Protein AF-A0A5M4FJC3-F1 (afdb_monomer)

Radius of gyration: 16.72 Å; Cα contacts (8 Å, |Δi|>4): 147; chains: 1; bounding box: 54×46×36 Å

Secondary structure (DSSP, 8-state):
--------SEEEEEE-S-HHHHHHHHHHHHHHT-TTEEEEEE--SSS-EEEEEESSHHHHHHHHHHHHHH-TT-EEEEEEE-TTPPP-----------S-S-SSS--

Organism: NCBI:txid363867

Foldseek 3Di:
DDPPDPQAQKKWKKFAPDPVLVVVLQVVQVVVVDPFKDWPDWDPDPTTMIMIGGNALVRVVVSVVSSCVSGVPIDTDDMHGDPPHDHPPPPPDDPPPDPDPPPDDDD

pLDDT: mean 76.06, std 20.19, ra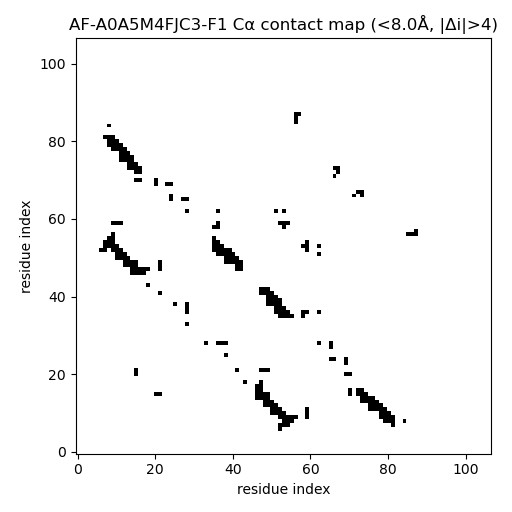nge [35.41, 95.69]

Mean predicted aligned error: 12.37 Å

Nearest PDB structures (foldseek):
  2n2t-assembly1_A  TM=7.299E-01  e=1.214E-02  synthetic construct
  6lxg-assembly1_B  TM=5.105E-01  e=1.577E-01  Mycobacterium tuberculosis
  2dbb-assembly1_B  TM=4.657E-01  e=1.792E-01  Pyrococcus horikoshii OT3
  2gqq-assembly1_A-2  TM=4.262E-01  e=7.829E-01  Escherichia coli
  2e5i-assembly1_A  TM=3.272E-01  e=8.347E-01  Mus musculus

Structure (mmCIF, N/CA/C/O backbone):
data_AF-A0A5M4FJC3-F1
#
_entry.id   AF-A0A5M4FJC3-F1
#
loop_
_atom_site.group_PDB
_atom_site.id
_atom_site.type_symbol
_atom_site.label_atom_id
_atom_site.label_alt_id
_atom_site.label_comp_id
_atom_site.label_asym_id
_atom_site.label_entity_id
_atom_site.label_seq_id
_atom_site.pdbx_PDB_ins_code
_atom_site.Cartn_x
_atom_site.Cartn_y
_atom_site.Cartn_z
_atom_site.occupancy
_atom_site.B_iso_or_equiv
_atom_site.auth_seq_id
_atom_site.auth_comp_id
_atom_site.auth_asym_id
_atom_site.auth_atom_id
_atom_site.pdbx_PDB_model_num
ATOM 1 N N . MET A 1 1 ? 30.129 14.840 -2.990 1.00 35.41 1 MET A N 1
ATOM 2 C CA . MET A 1 1 ? 29.197 14.234 -3.963 1.00 35.41 1 MET A CA 1
ATOM 3 C C . MET A 1 1 ? 28.366 13.202 -3.226 1.00 35.41 1 MET A C 1
ATOM 5 O O . MET A 1 1 ? 28.867 12.130 -2.924 1.00 35.41 1 MET A O 1
ATOM 9 N N . THR A 1 2 ? 27.149 13.556 -2.832 1.00 40.22 2 THR A N 1
ATOM 10 C CA . THR A 1 2 ? 26.222 12.653 -2.142 1.00 40.22 2 THR A CA 1
ATOM 11 C C . THR A 1 2 ? 25.467 11.878 -3.216 1.00 40.22 2 THR A C 1
ATOM 13 O O . THR A 1 2 ? 24.608 12.438 -3.890 1.00 40.22 2 THR A O 1
ATOM 16 N N . SER A 1 3 ? 25.837 10.617 -3.448 1.00 41.31 3 SER A N 1
ATOM 17 C CA . SER A 1 3 ? 25.052 9.723 -4.297 1.00 41.31 3 SER A CA 1
ATOM 18 C C . SER A 1 3 ? 23.763 9.401 -3.549 1.00 41.31 3 SER A C 1
ATOM 20 O O . SER A 1 3 ? 23.760 8.554 -2.653 1.00 41.31 3 SER A O 1
ATOM 22 N N . THR A 1 4 ? 22.679 10.108 -3.857 1.00 50.88 4 THR A N 1
ATOM 23 C CA . THR A 1 4 ? 21.349 9.689 -3.416 1.00 50.88 4 THR A CA 1
ATOM 24 C C . THR A 1 4 ? 21.155 8.268 -3.945 1.00 50.88 4 THR A C 1
ATOM 26 O O . THR A 1 4 ? 21.291 8.073 -5.158 1.00 50.88 4 THR A O 1
ATOM 29 N N . PRO A 1 5 ? 20.946 7.258 -3.082 1.00 52.50 5 PRO A N 1
ATOM 30 C CA . PRO A 1 5 ? 20.720 5.903 -3.558 1.00 52.50 5 PRO A CA 1
ATOM 31 C C . PRO A 1 5 ? 19.554 5.935 -4.552 1.00 52.50 5 PRO A C 1
ATOM 33 O O . PRO A 1 5 ? 18.645 6.751 -4.377 1.00 52.50 5 PRO A O 1
ATOM 36 N N . PRO A 1 6 ? 19.579 5.112 -5.613 1.00 56.59 6 PRO A N 1
ATOM 37 C CA . PRO A 1 6 ? 18.490 5.078 -6.571 1.00 56.59 6 PRO A CA 1
ATOM 38 C C . PRO A 1 6 ? 17.238 4.597 -5.833 1.00 56.59 6 PRO A C 1
ATOM 40 O O . PRO A 1 6 ? 17.042 3.399 -5.648 1.00 56.59 6 PRO A O 1
ATOM 43 N N . HIS A 1 7 ? 16.424 5.533 -5.346 1.00 54.84 7 HIS A N 1
ATOM 44 C CA . HIS A 1 7 ? 15.087 5.240 -4.851 1.00 54.84 7 HIS A CA 1
ATOM 45 C C . HIS A 1 7 ? 14.359 4.501 -5.969 1.00 54.84 7 HIS A C 1
ATOM 47 O O . HIS A 1 7 ? 14.470 4.922 -7.130 1.00 54.84 7 HIS A O 1
ATOM 53 N N . ALA A 1 8 ? 13.650 3.403 -5.669 1.00 61.53 8 ALA A N 1
ATOM 54 C CA . ALA A 1 8 ? 12.885 2.773 -6.731 1.00 61.53 8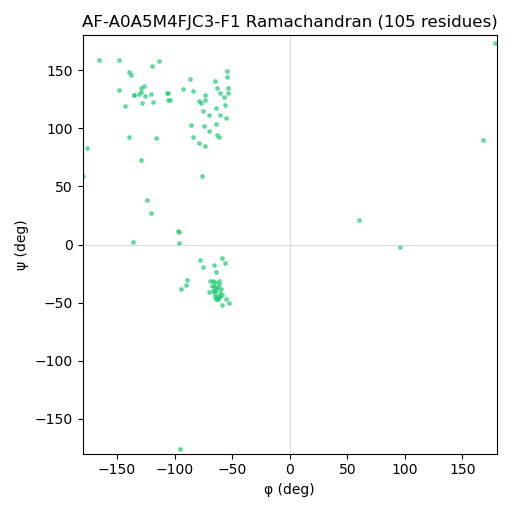 ALA A CA 1
ATOM 55 C C . ALA A 1 8 ? 11.947 3.802 -7.377 1.00 61.53 8 ALA A C 1
ATOM 57 O O . ALA A 1 8 ? 11.474 4.738 -6.726 1.00 61.53 8 ALA A O 1
ATOM 58 N N . PRO A 1 9 ? 11.662 3.625 -8.671 1.00 71.25 9 PRO A N 1
ATOM 59 C CA . PRO A 1 9 ? 10.913 4.597 -9.452 1.00 71.25 9 PRO A CA 1
ATOM 60 C C . PRO A 1 9 ? 9.499 4.915 -8.936 1.00 71.25 9 PRO A C 1
ATOM 62 O O . PRO A 1 9 ? 8.923 5.901 -9.400 1.00 71.25 9 PRO A O 1
ATOM 65 N N . TRP A 1 10 ? 8.952 4.144 -7.986 1.00 78.69 10 TRP A N 1
ATOM 66 C CA . TRP A 1 10 ? 7.671 4.415 -7.334 1.00 78.69 10 TRP A CA 1
ATOM 67 C C . TRP A 1 10 ? 7.739 4.223 -5.815 1.00 78.69 10 TRP A C 1
ATOM 69 O O . TRP A 1 10 ? 8.073 3.141 -5.339 1.00 78.69 10 TRP A O 1
ATOM 79 N N . THR A 1 11 ? 7.297 5.224 -5.058 1.00 86.88 11 THR A N 1
ATOM 80 C CA . THR A 1 11 ? 7.074 5.121 -3.607 1.00 86.88 11 THR A CA 1
ATOM 81 C C . THR A 1 11 ? 5.655 5.562 -3.286 1.00 86.88 11 THR A C 1
ATOM 83 O O . THR A 1 11 ? 5.182 6.556 -3.831 1.00 86.88 11 THR A O 1
ATOM 86 N N . SER A 1 12 ? 4.956 4.829 -2.422 1.00 89.94 12 SER A N 1
ATOM 87 C CA . SER A 1 12 ? 3.607 5.168 -1.957 1.00 89.94 12 SER A CA 1
ATOM 88 C C . SER A 1 12 ? 3.516 5.096 -0.441 1.00 89.94 12 SER A C 1
ATOM 90 O O . SER A 1 12 ? 3.880 4.080 0.155 1.00 89.94 12 SER A O 1
ATOM 92 N N . THR A 1 13 ? 2.985 6.155 0.162 1.00 91.75 13 THR A N 1
ATOM 93 C CA . THR A 1 13 ? 2.739 6.239 1.603 1.00 91.75 13 THR A CA 1
ATOM 94 C C . THR A 1 13 ? 1.246 6.117 1.868 1.00 91.75 13 THR A C 1
ATOM 96 O O . THR A 1 13 ? 0.432 6.798 1.239 1.00 91.75 13 THR A O 1
ATOM 99 N N . TYR A 1 14 ? 0.884 5.240 2.800 1.00 93.12 14 TYR A N 1
ATOM 100 C CA . TYR A 1 14 ? -0.497 5.013 3.209 1.00 93.12 14 TYR A CA 1
ATOM 101 C C . TYR A 1 14 ? -0.650 5.292 4.695 1.00 93.12 14 TYR A C 1
ATOM 103 O O . TYR A 1 14 ? 0.089 4.724 5.497 1.00 93.12 14 TYR A O 1
ATOM 111 N N . ARG A 1 15 ? -1.640 6.108 5.058 1.00 93.12 15 ARG A N 1
ATOM 112 C CA . ARG A 1 15 ? -2.166 6.189 6.423 1.00 93.12 15 ARG A CA 1
ATOM 113 C C . ARG A 1 15 ? -3.197 5.085 6.609 1.00 93.12 15 ARG A C 1
ATOM 115 O O . ARG A 1 15 ? -4.067 4.899 5.759 1.00 93.12 15 ARG A O 1
ATOM 122 N N . LEU A 1 16 ? -3.072 4.354 7.705 1.00 93.88 16 LEU A N 1
ATOM 123 C CA . LEU A 1 16 ? -3.829 3.146 8.001 1.00 93.88 16 LEU A CA 1
ATOM 124 C C . LEU A 1 16 ? -4.748 3.375 9.197 1.00 93.88 16 LEU A C 1
ATOM 126 O O . LEU A 1 16 ? -4.508 4.240 10.036 1.00 93.88 16 LEU A O 1
ATOM 130 N N . SER A 1 17 ? -5.793 2.560 9.296 1.00 92.62 17 SER A N 1
ATOM 131 C CA . SER A 1 17 ? -6.803 2.691 10.343 1.00 92.62 17 SER A CA 1
ATOM 132 C C . SER A 1 17 ? -6.328 2.186 11.711 1.00 92.62 17 SER A C 1
ATOM 134 O O . SER A 1 17 ? -6.985 2.461 12.711 1.00 92.62 17 SER A O 1
ATOM 136 N N . SER A 1 18 ? -5.283 1.348 11.763 1.00 91.94 18 SER A N 1
ATOM 137 C CA . SER A 1 18 ? -4.703 0.838 13.011 1.00 91.94 18 SER A CA 1
ATOM 138 C C . SER A 1 18 ? -3.331 0.186 12.813 1.00 91.94 18 SER A C 1
ATOM 140 O O . SER A 1 18 ? -2.994 -0.307 11.732 1.00 91.94 18 SER A O 1
ATOM 142 N N . GLU A 1 19 ? -2.563 0.093 13.900 1.00 91.19 19 GLU A N 1
ATOM 143 C CA . GLU A 1 19 ? -1.272 -0.603 13.938 1.00 91.19 19 GLU A CA 1
ATOM 144 C C . GLU A 1 19 ? -1.416 -2.105 13.632 1.00 91.19 19 GLU A C 1
ATOM 146 O O . GLU A 1 19 ? -0.615 -2.698 12.909 1.00 91.19 19 GLU A O 1
ATOM 151 N N . THR A 1 20 ? -2.502 -2.744 14.082 1.00 92.88 20 THR A N 1
ATOM 152 C CA . THR A 1 20 ? -2.770 -4.150 13.741 1.00 92.88 20 THR A CA 1
ATOM 153 C C . THR A 1 20 ? -2.886 -4.351 12.229 1.00 92.88 20 THR A C 1
ATOM 155 O O . THR A 1 20 ? -2.407 -5.358 11.700 1.00 92.88 20 THR A O 1
ATOM 158 N N . ARG A 1 21 ? -3.497 -3.404 11.502 1.00 93.62 21 ARG A N 1
ATOM 159 C CA . ARG A 1 21 ? -3.575 -3.470 10.036 1.00 93.62 21 ARG A CA 1
ATOM 160 C C . ARG A 1 21 ? -2.215 -3.240 9.392 1.00 93.62 21 ARG A C 1
ATOM 162 O O . ARG A 1 21 ? -1.864 -4.003 8.497 1.00 93.62 21 ARG A O 1
ATOM 169 N N . GLN A 1 22 ? -1.427 -2.293 9.896 1.00 92.88 22 GLN A N 1
ATOM 170 C CA . GLN A 1 22 ? -0.039 -2.076 9.473 1.00 92.88 22 GLN A CA 1
ATOM 171 C C . GLN A 1 22 ? 0.779 -3.372 9.553 1.00 92.88 22 GLN A C 1
ATOM 173 O O . GLN A 1 22 ? 1.348 -3.810 8.553 1.00 92.88 22 GLN A O 1
ATOM 178 N N . GLN A 1 23 ? 0.739 -4.065 10.693 1.00 92.12 23 GLN A N 1
ATOM 179 C CA . GLN A 1 23 ? 1.438 -5.340 10.877 1.00 92.12 23 GLN A CA 1
ATOM 180 C C . GLN A 1 23 ? 0.916 -6.447 9.951 1.00 92.12 23 GLN A C 1
ATOM 182 O O . GLN A 1 23 ? 1.689 -7.262 9.441 1.00 92.12 23 GLN A O 1
ATOM 187 N N . ARG A 1 24 ? -0.397 -6.493 9.691 1.00 95.06 24 ARG A N 1
ATOM 188 C CA . ARG A 1 24 ? -0.980 -7.448 8.734 1.00 95.06 24 ARG A CA 1
ATOM 189 C C . ARG A 1 24 ? -0.540 -7.161 7.300 1.00 95.06 24 ARG A C 1
ATOM 191 O O . ARG A 1 24 ? -0.234 -8.110 6.583 1.00 95.06 24 ARG A O 1
ATOM 198 N N . ILE A 1 25 ? -0.465 -5.892 6.901 1.00 94.31 25 ILE A N 1
ATOM 199 C CA . ILE A 1 25 ? 0.030 -5.468 5.585 1.00 94.31 25 ILE A CA 1
ATOM 200 C C . ILE A 1 25 ? 1.506 -5.838 5.433 1.00 94.31 25 ILE A C 1
ATOM 202 O O . ILE A 1 25 ? 1.864 -6.462 4.438 1.00 94.31 25 ILE A O 1
ATOM 206 N N . LEU A 1 26 ? 2.349 -5.547 6.430 1.00 93.62 26 LEU A N 1
ATOM 207 C CA . LEU A 1 26 ? 3.765 -5.930 6.415 1.00 93.62 26 LEU A CA 1
ATOM 208 C C . LEU A 1 26 ? 3.941 -7.438 6.213 1.00 93.62 26 LEU A C 1
ATOM 210 O O . LEU A 1 26 ? 4.698 -7.871 5.343 1.00 93.62 26 LEU A O 1
ATOM 214 N N . ARG A 1 27 ? 3.188 -8.252 6.962 1.00 94.88 27 ARG A N 1
ATOM 215 C CA . ARG A 1 27 ? 3.207 -9.714 6.801 1.00 94.88 27 ARG A CA 1
ATOM 216 C C . ARG A 1 27 ? 2.701 -10.145 5.427 1.00 94.88 27 ARG A C 1
ATOM 218 O O . ARG A 1 27 ? 3.258 -11.079 4.862 1.00 94.88 27 ARG A O 1
ATOM 225 N N . ALA A 1 28 ? 1.664 -9.502 4.891 1.00 94.56 28 ALA A N 1
ATOM 226 C CA . ALA A 1 28 ? 1.126 -9.820 3.571 1.00 94.56 28 ALA A CA 1
ATOM 227 C C . ALA A 1 28 ? 2.135 -9.512 2.456 1.00 94.56 28 ALA A C 1
ATOM 229 O O . ALA A 1 28 ? 2.360 -10.359 1.599 1.00 94.56 28 ALA A O 1
ATOM 230 N N . ILE A 1 29 ? 2.795 -8.352 2.506 1.00 92.75 29 ILE A N 1
ATOM 231 C CA . ILE A 1 29 ? 3.857 -7.972 1.564 1.00 92.75 29 ILE A CA 1
ATOM 232 C C . ILE A 1 29 ? 5.036 -8.942 1.669 1.00 92.75 29 ILE A C 1
ATOM 234 O O . ILE A 1 29 ? 5.524 -9.426 0.651 1.00 92.75 29 ILE A O 1
ATOM 238 N N . HIS A 1 30 ? 5.456 -9.283 2.889 1.00 92.00 30 HIS A N 1
ATOM 239 C CA . HIS A 1 30 ? 6.534 -10.246 3.093 1.00 92.00 30 HIS A CA 1
ATOM 240 C C . HIS A 1 30 ? 6.188 -11.631 2.521 1.00 92.00 30 HIS A C 1
ATOM 242 O O . HIS A 1 30 ? 6.988 -12.210 1.793 1.00 92.00 30 HIS A O 1
ATOM 248 N N . ARG A 1 31 ? 4.971 -12.136 2.776 1.00 93.56 31 ARG A N 1
ATOM 249 C CA . ARG A 1 31 ? 4.486 -13.418 2.228 1.00 93.56 31 ARG A CA 1
ATOM 250 C C . ARG A 1 31 ? 4.304 -13.400 0.716 1.00 93.56 31 ARG A C 1
ATOM 252 O O . ARG A 1 31 ? 4.459 -14.438 0.087 1.00 93.56 31 ARG A O 1
ATOM 259 N N . LEU A 1 32 ? 3.950 -12.250 0.142 1.00 91.62 32 LEU A N 1
ATOM 260 C CA . LEU A 1 32 ? 3.826 -12.091 -1.303 1.00 91.62 32 LEU A CA 1
ATOM 261 C C . LEU A 1 32 ? 5.171 -12.346 -2.003 1.00 91.62 32 LEU A C 1
ATOM 263 O O . LEU A 1 32 ? 5.169 -12.807 -3.140 1.00 91.62 32 LEU A O 1
ATOM 267 N N . GLY A 1 33 ? 6.299 -12.040 -1.345 1.00 88.75 33 GLY A N 1
ATOM 268 C CA . GLY A 1 33 ? 7.643 -12.344 -1.851 1.00 88.75 33 GLY A CA 1
ATOM 269 C C . GLY A 1 33 ? 7.963 -11.689 -3.198 1.00 88.75 33 GLY A C 1
ATOM 270 O O . GLY A 1 33 ? 8.822 -12.169 -3.933 1.00 88.75 33 GLY A O 1
ATOM 271 N N . HIS A 1 34 ? 7.244 -10.623 -3.563 1.00 90.69 34 HIS A N 1
ATOM 272 C CA . HIS A 1 34 ? 7.369 -10.015 -4.880 1.00 90.69 34 HIS A CA 1
ATOM 273 C C . HIS A 1 34 ? 8.650 -9.169 -4.951 1.00 90.69 34 HIS A C 1
ATOM 275 O O . HIS A 1 34 ? 8.764 -8.197 -4.204 1.00 90.69 34 HIS A O 1
ATOM 281 N N . PRO A 1 35 ? 9.583 -9.449 -5.881 1.00 88.69 35 PRO A N 1
ATOM 282 C CA . PRO A 1 35 ? 10.910 -8.823 -5.893 1.00 88.69 35 PRO A CA 1
ATOM 283 C C . PRO A 1 35 ? 10.869 -7.305 -6.115 1.00 88.69 35 PRO A C 1
ATOM 285 O O . PRO A 1 35 ? 11.781 -6.589 -5.721 1.00 88.69 35 PRO A O 1
ATOM 288 N N . GLY A 1 36 ? 9.797 -6.806 -6.732 1.00 89.81 36 GLY A N 1
ATOM 289 C CA . GLY A 1 36 ? 9.581 -5.382 -6.976 1.00 89.81 36 GLY A CA 1
ATOM 290 C C . GLY A 1 36 ? 8.710 -4.653 -5.951 1.00 89.81 36 GLY A C 1
ATOM 291 O O . GLY A 1 36 ? 8.272 -3.561 -6.282 1.00 89.81 36 GLY A O 1
ATOM 292 N N . ILE A 1 37 ? 8.375 -5.241 -4.793 1.00 92.50 37 ILE A N 1
ATOM 293 C CA . ILE A 1 37 ? 7.577 -4.581 -3.740 1.00 92.50 37 ILE A CA 1
ATOM 294 C C . ILE A 1 37 ? 8.313 -4.714 -2.409 1.00 92.50 37 ILE A C 1
ATOM 296 O O . ILE A 1 37 ? 8.549 -5.823 -1.935 1.00 92.50 37 ILE A O 1
ATOM 300 N N . LYS A 1 38 ? 8.625 -3.586 -1.773 1.00 92.12 38 LYS A N 1
ATOM 301 C CA . LYS A 1 38 ? 9.334 -3.548 -0.494 1.00 92.12 38 LYS A CA 1
ATOM 302 C C . LYS A 1 38 ? 8.669 -2.557 0.451 1.00 92.12 38 LYS A C 1
ATOM 304 O O . LYS A 1 38 ? 8.465 -1.405 0.096 1.00 92.12 38 LYS A O 1
ATOM 309 N N . ALA A 1 39 ? 8.355 -2.984 1.671 1.00 91.12 39 ALA A N 1
ATOM 310 C CA . ALA A 1 39 ? 7.987 -2.048 2.729 1.00 91.12 39 ALA A CA 1
ATOM 311 C C . ALA A 1 39 ? 9.266 -1.407 3.291 1.00 91.12 39 ALA A C 1
ATOM 313 O O . ALA A 1 39 ? 10.180 -2.124 3.699 1.00 91.12 39 ALA A O 1
ATOM 314 N N . LEU A 1 40 ? 9.347 -0.076 3.267 1.00 84.50 40 LEU A N 1
ATOM 315 C CA . 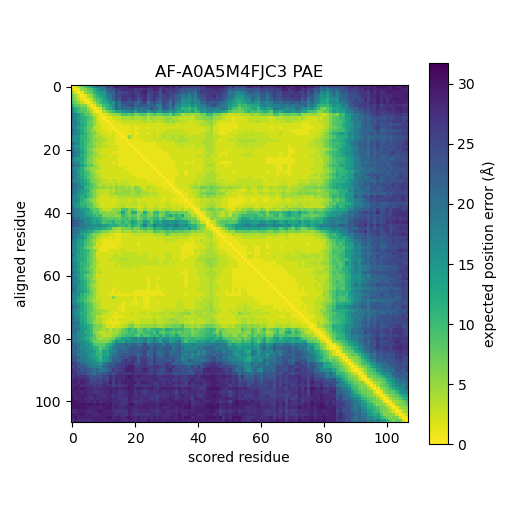LEU A 1 40 ? 10.525 0.672 3.716 1.00 84.50 40 LEU A CA 1
ATOM 316 C C . LEU A 1 40 ? 10.489 1.017 5.196 1.00 84.50 40 LEU A C 1
ATOM 318 O O . LEU A 1 40 ? 11.538 1.123 5.823 1.00 84.50 40 LEU A O 1
ATOM 322 N N . GLY A 1 41 ? 9.296 1.203 5.748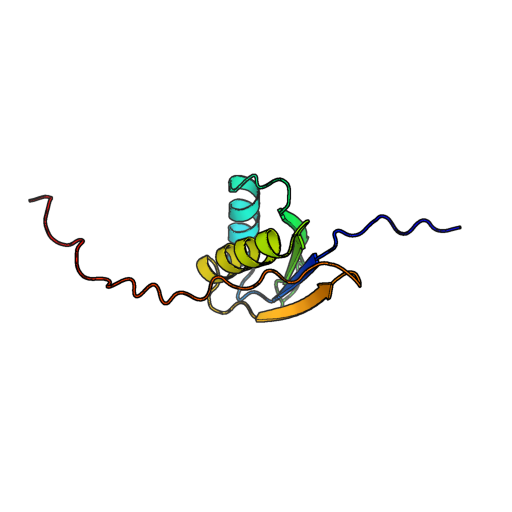 1.00 78.50 41 GLY A N 1
ATOM 323 C CA . GLY A 1 41 ? 9.158 1.613 7.130 1.00 78.50 41 GLY A CA 1
ATOM 324 C C . GLY A 1 41 ? 7.716 1.804 7.555 1.00 78.50 41 GLY A C 1
ATOM 325 O O . GLY A 1 41 ? 6.777 1.734 6.752 1.00 78.50 41 GLY A O 1
ATOM 326 N N . THR A 1 42 ? 7.588 2.044 8.850 1.00 80.75 42 THR A N 1
ATOM 327 C CA . THR A 1 42 ? 6.345 2.278 9.572 1.00 80.75 42 THR A CA 1
ATOM 328 C C . THR A 1 42 ? 6.536 3.421 10.554 1.00 80.75 42 THR A C 1
ATOM 330 O O . THR A 1 42 ? 7.609 3.530 11.145 1.00 80.75 42 THR A O 1
ATOM 333 N N . THR A 1 43 ? 5.505 4.231 10.781 1.00 75.06 43 THR A N 1
ATOM 334 C CA . THR A 1 43 ? 5.444 5.110 11.961 1.00 75.06 43 THR A CA 1
ATOM 335 C C . THR A 1 43 ? 4.847 4.349 13.143 1.00 75.06 43 THR A C 1
ATOM 337 O O . THR A 1 43 ? 3.948 3.526 12.951 1.00 75.06 43 THR A O 1
ATOM 340 N N . GLY A 1 44 ? 5.365 4.608 14.347 1.00 64.38 44 GLY A N 1
ATOM 341 C CA . GLY A 1 44 ? 4.886 4.034 15.614 1.00 64.38 44 GLY A CA 1
ATOM 342 C C . GLY A 1 44 ? 3.919 4.940 16.387 1.00 64.38 44 GLY A C 1
ATOM 343 O O . GLY A 1 44 ? 3.665 4.685 17.559 1.00 64.38 44 GLY A O 1
ATOM 344 N N . ASP A 1 45 ? 3.422 6.007 15.756 1.00 67.62 45 ASP A N 1
ATOM 345 C CA . ASP A 1 45 ? 2.622 7.046 16.412 1.00 67.62 45 ASP A CA 1
ATOM 346 C C . ASP A 1 45 ? 1.106 6.808 16.263 1.00 67.62 45 ASP A C 1
ATOM 348 O O . ASP A 1 45 ? 0.659 5.818 15.682 1.00 67.62 45 ASP A O 1
ATOM 352 N N . ALA A 1 46 ? 0.300 7.761 16.754 1.00 73.12 46 ALA A N 1
ATOM 353 C CA . ALA A 1 46 ? -1.169 7.754 16.693 1.00 73.12 46 ALA A CA 1
ATOM 354 C C . ALA A 1 46 ? -1.751 7.626 15.270 1.00 73.12 46 ALA A C 1
ATOM 356 O O . ALA A 1 46 ? -2.923 7.284 15.117 1.00 73.12 46 ALA A O 1
ATOM 357 N N . ASP A 1 47 ? -0.925 7.863 14.248 1.00 82.62 47 ASP A N 1
ATOM 358 C CA . ASP A 1 47 ? -1.242 7.681 12.839 1.00 82.62 47 ASP A CA 1
ATOM 359 C C . ASP A 1 47 ? -0.346 6.598 12.228 1.00 82.62 47 ASP A C 1
ATOM 361 O O . ASP A 1 47 ? 0.755 6.890 11.744 1.00 82.62 47 ASP A O 1
ATOM 365 N N . PRO A 1 48 ? -0.795 5.330 12.229 1.00 89.88 48 PRO A N 1
ATOM 366 C CA . PRO A 1 48 ? -0.036 4.234 11.651 1.00 89.88 48 PRO A CA 1
ATOM 367 C C . PRO A 1 48 ? 0.109 4.452 10.149 1.00 89.88 48 PRO A C 1
ATOM 369 O O . PRO A 1 48 ? -0.877 4.475 9.412 1.00 89.88 48 PRO A O 1
ATOM 372 N N . THR A 1 49 ? 1.341 4.597 9.674 1.00 91.38 49 THR A N 1
ATOM 373 C CA . THR A 1 49 ? 1.630 4.733 8.243 1.00 91.38 49 THR A CA 1
ATOM 374 C C . THR A 1 49 ? 2.528 3.616 7.751 1.00 91.38 49 THR A C 1
ATOM 376 O O . THR A 1 49 ? 3.293 3.030 8.516 1.00 91.38 49 THR A O 1
ATOM 379 N N . ILE A 1 50 ? 2.437 3.294 6.466 1.00 92.44 50 ILE A N 1
ATOM 380 C CA . ILE A 1 50 ? 3.378 2.397 5.801 1.00 92.44 50 ILE A CA 1
ATOM 381 C C . ILE A 1 50 ? 3.890 3.056 4.529 1.00 92.44 50 ILE A C 1
ATOM 383 O O . ILE A 1 50 ? 3.112 3.601 3.743 1.00 92.44 50 ILE A O 1
ATOM 387 N N . VAL A 1 51 ? 5.201 2.973 4.326 1.00 92.25 51 VAL A N 1
ATOM 388 C CA . VAL A 1 51 ? 5.858 3.403 3.092 1.00 92.25 51 VAL A CA 1
ATOM 389 C C . VAL A 1 51 ? 6.219 2.165 2.288 1.00 92.25 51 VAL A C 1
ATOM 391 O O . VAL A 1 51 ? 6.908 1.271 2.787 1.00 92.25 51 VAL A O 1
ATOM 394 N N . ILE A 1 52 ? 5.748 2.101 1.046 1.00 92.44 52 ILE A N 1
ATOM 395 C CA . ILE A 1 52 ? 6.000 0.986 0.136 1.00 92.44 52 ILE A CA 1
ATOM 396 C C . ILE A 1 52 ? 6.754 1.499 -1.084 1.00 92.44 52 ILE A C 1
ATOM 398 O O . ILE A 1 52 ? 6.277 2.368 -1.810 1.00 92.44 52 ILE A O 1
ATOM 402 N N . GLU A 1 53 ? 7.914 0.908 -1.323 1.00 91.25 53 GLU A N 1
ATOM 403 C CA . GLU A 1 53 ? 8.734 1.090 -2.508 1.00 91.25 53 GLU A CA 1
ATOM 404 C C . GLU A 1 53 ? 8.386 0.022 -3.548 1.00 91.25 53 GLU A C 1
ATOM 406 O O . GLU A 1 53 ? 8.240 -1.165 -3.236 1.00 91.25 53 GLU A O 1
ATOM 411 N N . CYS A 1 54 ? 8.220 0.455 -4.792 1.00 90.75 54 CYS A N 1
ATOM 412 C CA . CYS A 1 54 ? 7.825 -0.367 -5.920 1.00 90.75 54 CYS A CA 1
ATOM 413 C C . CYS A 1 54 ? 8.778 -0.152 -7.102 1.00 90.75 54 CYS A C 1
ATOM 415 O O . CYS A 1 54 ? 9.044 0.972 -7.524 1.00 90.75 54 CYS A O 1
ATOM 417 N N . ALA A 1 55 ? 9.256 -1.250 -7.687 1.00 89.44 55 ALA A N 1
ATOM 418 C CA . ALA A 1 55 ? 10.161 -1.224 -8.840 1.00 89.44 55 ALA A CA 1
ATOM 419 C C . ALA A 1 55 ? 9.446 -0.946 -10.176 1.00 89.44 55 ALA A C 1
ATOM 421 O O . ALA A 1 55 ? 10.102 -0.690 -11.182 1.00 89.44 55 ALA A O 1
ATOM 422 N N . SER A 1 56 ? 8.112 -1.038 -10.208 1.00 86.00 56 SER A N 1
ATOM 423 C CA . SER A 1 56 ? 7.284 -0.813 -11.398 1.00 86.00 56 SER A CA 1
ATOM 424 C C . SER A 1 56 ? 5.913 -0.233 -11.037 1.00 86.00 56 SER A C 1
ATOM 426 O O . SER A 1 56 ? 5.420 -0.434 -9.925 1.00 86.00 56 SER A O 1
ATOM 428 N N . ALA A 1 57 ? 5.240 0.408 -11.995 1.00 85.12 57 ALA A N 1
ATOM 429 C CA . ALA A 1 57 ? 3.845 0.820 -11.826 1.00 85.12 57 ALA A CA 1
ATOM 430 C C . ALA A 1 57 ? 2.904 -0.384 -11.595 1.00 85.12 57 ALA A C 1
ATOM 432 O O . ALA A 1 57 ? 1.967 -0.304 -10.809 1.00 85.12 57 ALA A O 1
ATOM 433 N N . ALA A 1 58 ? 3.184 -1.541 -12.206 1.00 88.69 58 ALA A N 1
ATOM 434 C CA . ALA A 1 58 ? 2.427 -2.768 -11.940 1.00 88.69 58 ALA A CA 1
ATOM 435 C C . ALA A 1 58 ? 2.620 -3.272 -10.496 1.00 88.69 58 ALA A C 1
ATOM 437 O O . ALA A 1 58 ? 1.681 -3.782 -9.880 1.00 88.69 58 ALA A O 1
ATOM 438 N N . ALA A 1 59 ? 3.828 -3.116 -9.945 1.00 90.50 59 ALA A N 1
ATOM 439 C CA . ALA A 1 59 ? 4.112 -3.416 -8.549 1.00 90.50 59 ALA A CA 1
ATOM 440 C C . ALA A 1 59 ? 3.394 -2.442 -7.597 1.00 90.50 59 ALA A C 1
ATOM 442 O O . ALA A 1 59 ? 2.900 -2.886 -6.563 1.00 90.50 59 ALA A O 1
ATOM 443 N N . GLU A 1 60 ? 3.253 -1.164 -7.969 1.00 91.00 60 GLU A N 1
ATOM 444 C CA . GLU A 1 60 ? 2.446 -0.185 -7.220 1.00 91.00 60 GLU A CA 1
ATOM 445 C C . GLU A 1 60 ? 0.963 -0.567 -7.199 1.00 91.00 60 GLU A C 1
ATOM 447 O O . GLU A 1 60 ? 0.366 -0.643 -6.127 1.00 91.00 60 GLU A O 1
ATOM 452 N N . VAL A 1 61 ? 0.379 -0.926 -8.346 1.00 91.12 61 VAL A N 1
ATOM 453 C CA . VAL A 1 61 ? -1.030 -1.354 -8.401 1.00 91.12 61 VAL A CA 1
ATOM 454 C C . VAL A 1 61 ? -1.255 -2.593 -7.534 1.00 91.12 61 VAL A C 1
ATOM 456 O O . VAL A 1 61 ? -2.221 -2.663 -6.772 1.00 91.12 61 VAL A O 1
ATOM 459 N N . ARG A 1 62 ? -0.348 -3.572 -7.610 1.00 92.88 62 ARG A N 1
ATOM 460 C CA . ARG A 1 62 ? -0.425 -4.791 -6.797 1.00 92.88 62 ARG A CA 1
ATOM 461 C C . ARG A 1 62 ? -0.259 -4.492 -5.306 1.00 92.88 62 ARG A C 1
ATOM 463 O O . ARG A 1 62 ? -0.997 -5.049 -4.496 1.00 92.88 62 ARG A O 1
ATOM 470 N N . SER A 1 63 ? 0.679 -3.627 -4.923 1.00 93.00 63 SER A N 1
ATOM 471 C CA . SER A 1 63 ? 0.872 -3.262 -3.516 1.00 93.00 63 SER A CA 1
ATOM 472 C C . SER A 1 63 ? -0.341 -2.510 -2.966 1.00 93.00 63 SER A C 1
ATOM 474 O O . SER A 1 63 ? -0.818 -2.835 -1.878 1.00 93.00 63 SER A O 1
ATOM 476 N N . ARG A 1 64 ? -0.935 -1.613 -3.761 1.00 93.94 64 ARG A N 1
ATOM 477 C CA . ARG A 1 64 ? -2.197 -0.941 -3.439 1.00 93.94 64 ARG A CA 1
ATOM 478 C C . ARG A 1 64 ? -3.337 -1.932 -3.215 1.00 93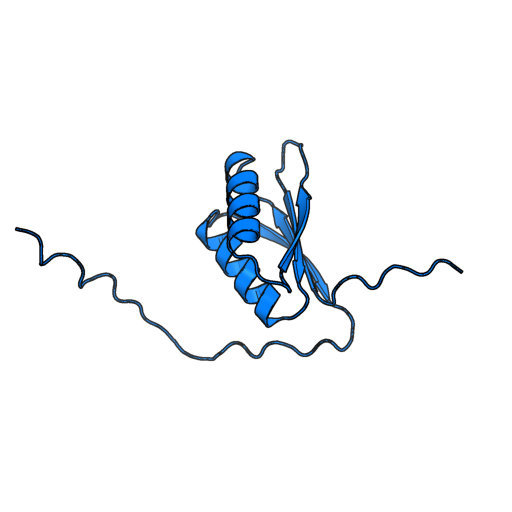.94 64 ARG A C 1
ATOM 480 O O . ARG A 1 64 ? -4.093 -1.774 -2.261 1.00 93.94 64 ARG A O 1
ATOM 487 N N . GLN A 1 65 ? -3.462 -2.959 -4.056 1.00 95.31 65 GLN A N 1
ATOM 488 C CA . GLN A 1 65 ? -4.471 -4.010 -3.874 1.00 95.31 65 GLN A CA 1
ATOM 489 C C . GLN A 1 65 ? -4.292 -4.747 -2.543 1.00 95.31 65 GLN A C 1
ATOM 491 O O . GLN A 1 65 ? -5.276 -4.983 -1.847 1.00 95.31 65 GLN A O 1
ATOM 496 N N . VAL A 1 66 ? -3.052 -5.065 -2.158 1.00 95.38 66 VAL A N 1
ATOM 497 C CA . VAL A 1 66 ? -2.759 -5.689 -0.857 1.00 95.38 66 VAL A CA 1
ATOM 498 C C . VAL A 1 66 ? -3.169 -4.771 0.293 1.00 95.38 66 VAL A C 1
ATOM 500 O O . VAL A 1 66 ? -3.845 -5.226 1.215 1.00 95.38 66 VAL A O 1
ATOM 503 N N . VAL A 1 67 ? -2.809 -3.485 0.232 1.00 95.25 67 VAL A N 1
ATOM 504 C CA . VAL A 1 67 ? -3.188 -2.502 1.257 1.00 95.25 67 VAL A CA 1
ATOM 505 C C . VAL A 1 67 ? -4.707 -2.412 1.375 1.00 95.25 67 VAL A C 1
ATOM 507 O O . VAL A 1 67 ? -5.226 -2.610 2.465 1.00 95.25 67 VAL A O 1
ATOM 510 N N . MET A 1 68 ? -5.426 -2.213 0.267 1.00 95.38 68 MET A N 1
ATOM 511 C CA . MET A 1 68 ? -6.889 -2.067 0.269 1.00 95.38 68 MET A CA 1
ATOM 512 C C . MET A 1 68 ? -7.619 -3.343 0.715 1.00 95.38 68 MET A C 1
ATOM 514 O O . MET A 1 68 ? -8.673 -3.261 1.340 1.00 95.38 68 MET A O 1
ATOM 518 N N . ALA A 1 69 ? -7.067 -4.527 0.427 1.00 95.06 69 ALA A N 1
ATOM 519 C CA . ALA A 1 69 ? -7.636 -5.799 0.875 1.00 95.06 69 ALA A CA 1
ATOM 520 C C . ALA A 1 69 ? -7.514 -5.999 2.396 1.00 95.06 69 ALA A C 1
ATOM 522 O O . ALA A 1 69 ? -8.362 -6.647 3.009 1.00 95.06 69 ALA A O 1
ATOM 523 N N . VAL A 1 70 ? -6.458 -5.461 3.014 1.00 95.31 70 VAL A N 1
ATOM 524 C CA . VAL A 1 70 ? -6.245 -5.549 4.468 1.00 95.31 70 VAL A CA 1
ATOM 525 C C . VAL A 1 70 ? -6.877 -4.369 5.204 1.00 95.31 70 VAL A C 1
ATOM 527 O O . VAL A 1 70 ? -7.372 -4.534 6.321 1.00 95.31 70 VAL A O 1
ATOM 530 N N . ASP A 1 71 ? -6.872 -3.190 4.597 1.00 95.69 71 ASP A N 1
ATOM 531 C CA . ASP A 1 71 ? -7.390 -1.942 5.134 1.00 95.69 71 ASP A CA 1
ATOM 532 C C . ASP A 1 71 ? -8.124 -1.144 4.050 1.00 95.69 71 ASP A C 1
ATOM 534 O O . ASP A 1 71 ? -7.544 -0.338 3.323 1.00 95.69 71 ASP A O 1
ATOM 538 N N . ALA A 1 72 ? -9.437 -1.357 3.965 1.00 94.44 72 ALA A N 1
ATOM 539 C CA . ALA A 1 72 ? -10.293 -0.645 3.021 1.00 94.44 72 ALA A CA 1
ATOM 540 C C . ALA A 1 72 ? -10.391 0.867 3.309 1.00 94.44 72 ALA A C 1
ATOM 542 O O . ALA A 1 72 ? -10.806 1.618 2.430 1.00 94.44 72 ALA A O 1
ATOM 543 N N . LEU A 1 73 ? -10.020 1.309 4.519 1.00 92.56 73 LEU A N 1
ATOM 544 C CA . LEU A 1 73 ? -10.035 2.716 4.926 1.00 9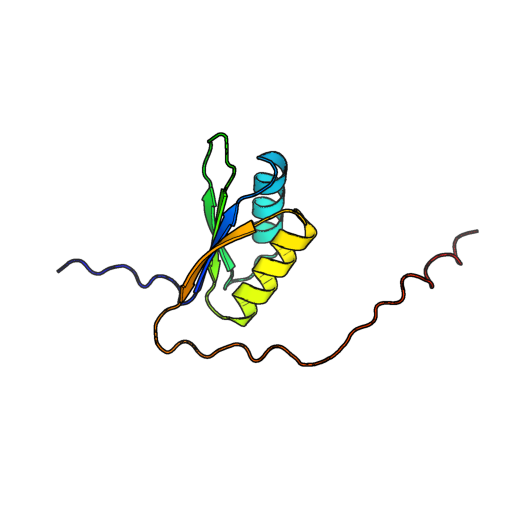2.56 73 LEU A CA 1
ATOM 545 C C . LEU A 1 73 ? -8.665 3.386 4.767 1.00 92.56 73 LEU A C 1
ATOM 547 O O . LEU A 1 73 ? -8.526 4.562 5.100 1.00 92.56 73 LEU A O 1
ATOM 551 N N . ALA A 1 74 ? -7.657 2.661 4.274 1.00 93.00 74 ALA A N 1
ATOM 552 C CA . ALA A 1 74 ? -6.336 3.223 4.061 1.00 93.00 74 ALA A CA 1
ATOM 553 C C . ALA A 1 74 ? -6.390 4.394 3.071 1.00 93.00 74 ALA A C 1
ATOM 555 O O . ALA A 1 74 ? -6.922 4.280 1.962 1.00 93.00 74 ALA A O 1
ATOM 556 N N . VAL A 1 75 ? -5.780 5.512 3.458 1.00 92.06 75 VAL A N 1
ATOM 557 C CA . VAL A 1 75 ? -5.685 6.720 2.636 1.00 92.06 75 VAL A CA 1
ATOM 558 C C . VAL A 1 75 ? -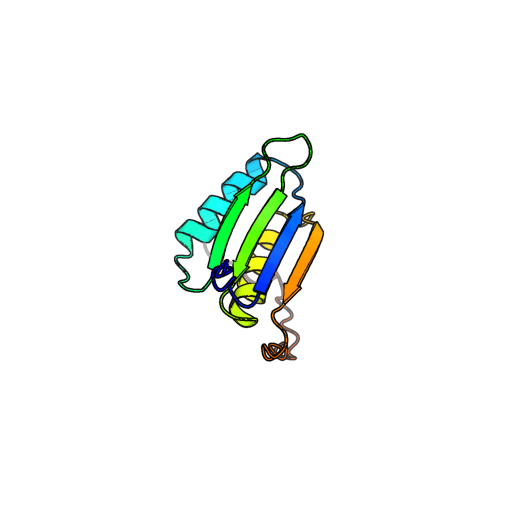4.265 6.831 2.110 1.00 92.06 75 VAL A C 1
ATOM 560 O O . VAL A 1 75 ? -3.310 6.855 2.884 1.00 92.06 75 VAL A O 1
ATOM 563 N N . ARG A 1 76 ? -4.112 6.916 0.786 1.00 90.88 76 ARG A N 1
ATOM 564 C CA . ARG A 1 76 ? -2.813 7.207 0.171 1.00 90.88 76 ARG A CA 1
ATOM 565 C C . ARG A 1 76 ? -2.508 8.692 0.364 1.00 90.88 76 ARG A C 1
ATOM 567 O O . ARG A 1 76 ? -3.244 9.526 -0.156 1.00 90.88 76 ARG A O 1
ATOM 574 N N . THR A 1 77 ? -1.464 9.007 1.123 1.00 87.06 77 THR A N 1
ATOM 575 C CA . THR A 1 77 ? -1.106 10.388 1.483 1.00 87.06 77 THR A CA 1
ATOM 576 C C . THR A 1 77 ? -0.078 10.978 0.531 1.00 87.06 77 THR A C 1
ATOM 578 O O . THR A 1 77 ? -0.191 12.138 0.153 1.00 87.06 77 THR A O 1
ATOM 581 N N . GLU A 1 78 ? 0.889 10.173 0.089 1.00 80.44 78 GLU A N 1
ATOM 582 C CA . GLU A 1 78 ? 1.962 10.619 -0.798 1.00 80.44 78 GLU A CA 1
ATOM 583 C C . GLU A 1 78 ? 2.274 9.564 -1.856 1.00 80.44 78 GLU A C 1
ATOM 585 O O . GLU A 1 78 ? 2.133 8.353 -1.646 1.00 80.44 78 GLU A O 1
ATOM 590 N N . THR A 1 79 ? 2.689 10.027 -3.032 1.00 78.94 79 THR A N 1
ATOM 591 C CA . THR A 1 79 ? 3.197 9.165 -4.098 1.00 78.94 79 THR A CA 1
ATOM 592 C C . THR A 1 79 ? 4.325 9.882 -4.812 1.00 78.94 79 THR A C 1
ATOM 594 O O . THR A 1 79 ? 4.110 10.932 -5.413 1.00 78.94 79 THR A O 1
ATOM 597 N N . THR A 1 80 ? 5.513 9.291 -4.774 1.00 79.88 80 THR A N 1
ATOM 598 C CA . THR A 1 80 ? 6.681 9.798 -5.493 1.00 79.88 80 THR A CA 1
ATOM 599 C C . THR A 1 80 ? 6.928 8.909 -6.694 1.00 79.88 80 THR A C 1
ATOM 601 O O . THR A 1 80 ? 6.967 7.684 -6.576 1.00 79.88 80 THR A O 1
ATOM 604 N N . ARG A 1 81 ? 7.090 9.537 -7.856 1.00 73.62 81 ARG A N 1
ATOM 605 C CA . ARG A 1 81 ? 7.395 8.867 -9.115 1.00 73.62 81 ARG A CA 1
ATOM 606 C C . ARG A 1 81 ? 8.639 9.493 -9.721 1.00 73.62 81 ARG A C 1
ATOM 608 O O . ARG A 1 81 ? 8.685 10.710 -9.886 1.00 73.62 81 ARG A O 1
ATOM 615 N N . ALA A 1 82 ? 9.623 8.675 -10.076 1.00 63.81 82 ALA A N 1
ATOM 616 C CA . ALA A 1 82 ? 10.772 9.157 -10.831 1.00 63.81 82 ALA A CA 1
ATOM 617 C C . ALA A 1 82 ? 10.315 9.666 -12.213 1.00 63.81 82 ALA A C 1
ATOM 619 O O . ALA A 1 82 ? 9.516 9.015 -12.896 1.00 63.81 82 ALA A O 1
ATOM 620 N N . ALA A 1 83 ? 10.808 10.836 -12.626 1.00 52.84 83 ALA A N 1
ATOM 621 C CA . ALA A 1 83 ? 10.507 11.401 -13.938 1.00 52.84 83 ALA A CA 1
ATOM 622 C C . ALA A 1 83 ? 10.921 10.412 -15.047 1.00 52.84 83 ALA A C 1
ATOM 624 O O . ALA A 1 83 ? 12.050 9.931 -15.060 1.00 52.84 83 ALA A O 1
ATOM 625 N N . GLY A 1 84 ? 9.997 10.086 -15.959 1.00 50.28 84 GLY A N 1
ATOM 626 C CA . GLY A 1 84 ? 10.241 9.169 -17.084 1.00 50.28 84 GLY A CA 1
ATOM 627 C C . GLY A 1 84 ? 9.825 7.709 -16.865 1.00 50.28 84 GLY A C 1
ATOM 628 O O . GLY A 1 84 ? 9.928 6.905 -17.787 1.00 50.28 84 GLY A O 1
ATOM 629 N N . ALA A 1 85 ? 9.314 7.343 -15.688 1.00 51.72 85 ALA A N 1
ATOM 630 C CA . ALA A 1 85 ? 8.819 5.991 -15.457 1.00 51.72 85 ALA A CA 1
ATOM 631 C C . ALA A 1 85 ? 7.473 5.785 -16.196 1.00 51.72 85 ALA A C 1
ATOM 633 O O . ALA A 1 85 ? 6.562 6.580 -15.957 1.00 51.72 85 ALA A O 1
ATOM 634 N N . PRO A 1 86 ? 7.295 4.775 -17.073 1.00 51.34 86 PRO A N 1
ATOM 635 C CA . PRO A 1 86 ? 6.079 4.609 -17.880 1.00 51.34 86 PRO A CA 1
ATOM 636 C C . PRO A 1 86 ? 4.856 4.315 -17.008 1.00 51.34 86 PRO A C 1
ATOM 638 O O . PRO A 1 86 ? 4.947 3.628 -15.991 1.00 51.34 86 PRO A O 1
ATOM 641 N N . GLU A 1 87 ? 3.705 4.888 -1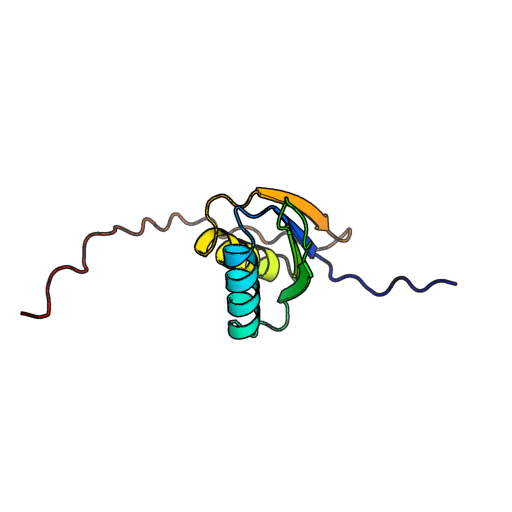7.360 1.00 51.22 87 GLU A N 1
ATOM 642 C CA . GLU A 1 87 ? 2.463 4.657 -16.617 1.00 51.22 87 GLU A CA 1
ATOM 643 C C . GLU A 1 87 ? 1.967 3.261 -16.934 1.00 51.22 87 GLU A C 1
ATOM 645 O O . GLU A 1 87 ? 1.894 2.881 -18.102 1.00 51.22 87 GLU A O 1
ATOM 650 N N . ALA A 1 88 ? 1.669 2.469 -15.901 1.00 55.47 88 ALA A N 1
ATOM 651 C CA . ALA A 1 88 ? 0.908 1.258 -16.132 1.00 55.47 88 ALA A CA 1
ATOM 652 C C . ALA A 1 88 ? -0.458 1.710 -16.642 1.00 55.47 88 ALA A C 1
ATOM 654 O O . ALA A 1 88 ? -1.281 2.203 -15.873 1.00 55.47 88 ALA A O 1
ATOM 655 N N . VAL A 1 89 ? -0.674 1.568 -17.948 1.00 47.41 89 VAL A N 1
ATOM 656 C CA . VAL A 1 89 ? -1.999 1.656 -18.548 1.00 47.41 89 VAL A CA 1
ATOM 657 C C . VAL A 1 89 ? -2.846 0.627 -17.812 1.00 47.41 89 VAL A C 1
ATOM 659 O O . VAL A 1 89 ? -2.606 -0.577 -17.919 1.00 47.41 89 VAL A O 1
ATOM 662 N N . ALA A 1 90 ? -3.771 1.105 -16.980 1.00 43.88 90 ALA A N 1
ATOM 663 C CA . ALA A 1 90 ? -4.687 0.238 -16.263 1.00 43.88 90 ALA A CA 1
ATOM 664 C C . ALA A 1 90 ? -5.382 -0.672 -17.289 1.00 43.88 90 ALA A C 1
ATOM 666 O O . ALA A 1 90 ? -5.874 -0.162 -18.303 1.00 43.88 90 ALA A O 1
ATOM 667 N N . PRO A 1 91 ? -5.434 -2.002 -17.083 1.00 41.56 91 PRO A N 1
ATOM 668 C CA . PRO A 1 91 ? -6.210 -2.849 -17.967 1.00 41.56 91 PRO A CA 1
ATOM 669 C C . PRO A 1 91 ? -7.663 -2.387 -17.879 1.00 41.56 91 PRO A C 1
ATOM 671 O O . PRO A 1 91 ? -8.318 -2.492 -16.842 1.00 41.56 91 PRO A O 1
ATOM 674 N N . SER A 1 92 ? -8.147 -1.811 -18.973 1.00 46.00 92 SER A N 1
ATOM 675 C CA . SER A 1 92 ? -9.527 -1.375 -19.107 1.00 46.00 92 SER A CA 1
ATOM 676 C C . SER A 1 92 ? -10.390 -2.617 -19.267 1.00 46.00 92 SER A C 1
ATOM 678 O O . SER A 1 92 ? -10.652 -3.020 -20.394 1.00 46.00 92 SER A O 1
ATOM 680 N N . HIS A 1 93 ? -10.806 -3.260 -18.172 1.00 45.12 93 HIS A N 1
ATOM 681 C CA . HIS A 1 93 ? -11.872 -4.261 -18.226 1.00 45.12 93 HIS A CA 1
ATOM 682 C C . HIS A 1 93 ? -12.718 -4.326 -16.941 1.00 45.12 93 HIS A C 1
ATOM 684 O O . HIS A 1 93 ? -12.169 -4.387 -15.839 1.00 45.12 93 HIS A O 1
ATOM 690 N N . PRO A 1 94 ? -14.061 -4.346 -17.060 1.00 47.00 94 PRO A N 1
ATOM 691 C CA . PRO A 1 94 ? -14.970 -4.410 -15.926 1.00 47.00 94 PRO A CA 1
ATOM 692 C C . PRO A 1 94 ? -15.153 -5.868 -15.484 1.00 47.00 94 PRO A C 1
ATOM 694 O O . PRO A 1 94 ? -16.040 -6.569 -15.969 1.00 47.00 94 PRO A O 1
ATOM 697 N N . GLN A 1 95 ? -14.353 -6.346 -14.530 1.00 48.25 95 GLN A N 1
ATOM 698 C CA . GLN A 1 95 ? -14.656 -7.615 -13.860 1.00 48.25 95 GLN A CA 1
ATOM 699 C C . GLN A 1 95 ? -15.735 -7.402 -12.793 1.00 48.25 95 GLN A C 1
ATOM 701 O O . GLN A 1 95 ? -15.471 -7.173 -11.614 1.00 48.25 95 GLN A O 1
ATOM 706 N N . ARG A 1 96 ? -16.991 -7.507 -13.236 1.00 45.81 96 ARG A N 1
ATOM 707 C CA . ARG A 1 96 ? -18.133 -7.843 -12.381 1.00 45.81 96 ARG A CA 1
ATOM 708 C C . ARG A 1 96 ? -17.902 -9.234 -11.783 1.00 45.81 96 ARG A C 1
ATOM 710 O O . ARG A 1 96 ? -18.293 -10.233 -12.380 1.00 45.81 96 ARG A O 1
ATOM 717 N N . PHE A 1 97 ? -17.309 -9.312 -10.597 1.00 40.44 97 PHE A N 1
ATOM 718 C CA . PHE A 1 97 ? -17.443 -10.505 -9.766 1.00 40.44 97 PHE A CA 1
ATOM 719 C C . PHE A 1 97 ? -18.854 -10.514 -9.167 1.00 40.44 97 PHE A C 1
ATOM 721 O O . PHE A 1 97 ? -19.157 -9.772 -8.234 1.00 40.44 97 PHE A O 1
ATOM 728 N N . ARG A 1 98 ? -19.748 -11.327 -9.744 1.00 39.78 98 ARG A N 1
ATOM 729 C CA . ARG A 1 98 ? -21.028 -11.676 -9.117 1.00 39.78 98 ARG A CA 1
ATOM 730 C C . ARG A 1 98 ? -20.742 -12.581 -7.918 1.00 39.78 98 ARG A C 1
ATOM 732 O O . ARG A 1 98 ? -20.320 -13.720 -8.083 1.00 39.78 98 ARG A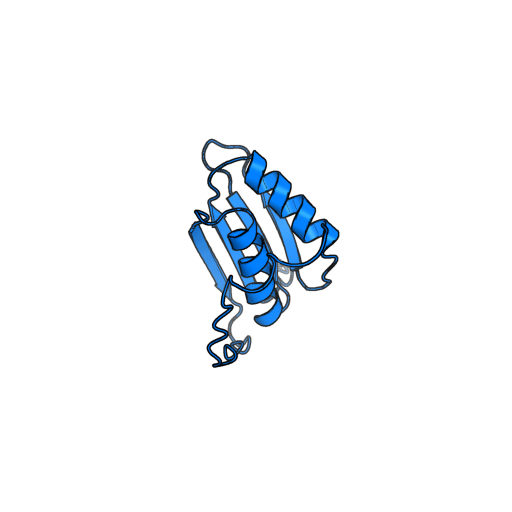 O 1
ATOM 739 N N . ALA A 1 99 ? -20.981 -12.070 -6.718 1.00 42.19 99 ALA A N 1
ATOM 740 C CA . ALA A 1 99 ? -20.890 -12.807 -5.462 1.00 42.19 99 ALA A CA 1
ATOM 741 C C . ALA A 1 99 ? -22.110 -13.731 -5.250 1.00 42.19 99 ALA A C 1
ATOM 743 O O . ALA A 1 99 ? -22.858 -13.549 -4.293 1.00 42.19 99 ALA A O 1
ATOM 744 N N . SER A 1 100 ? -22.372 -14.684 -6.157 1.00 46.78 100 SER A N 1
ATOM 745 C CA . SER A 1 100 ? -23.606 -15.494 -6.076 1.00 46.78 100 SER A CA 1
ATOM 746 C C . SER A 1 100 ? -23.480 -17.006 -6.307 1.00 46.78 100 SER A C 1
ATOM 748 O O . SER A 1 100 ? -24.497 -17.672 -6.182 1.00 46.78 100 SER A O 1
ATOM 750 N N . ASP A 1 101 ? -22.295 -17.586 -6.537 1.00 46.25 101 ASP A N 1
ATOM 751 C CA . ASP A 1 101 ? -22.191 -19.020 -6.903 1.00 46.25 101 ASP A CA 1
ATOM 752 C C . ASP A 1 101 ? -21.369 -19.916 -5.953 1.00 46.25 101 ASP A C 1
ATOM 754 O O . ASP A 1 101 ? -20.870 -20.963 -6.353 1.00 46.25 101 ASP A O 1
ATOM 758 N N . LEU A 1 102 ? -21.256 -19.576 -4.663 1.00 49.41 102 LEU A N 1
ATOM 759 C CA . LEU A 1 102 ? -20.579 -20.443 -3.676 1.00 49.41 102 LEU A CA 1
ATOM 760 C C . LEU A 1 102 ? -21.450 -20.818 -2.468 1.00 49.41 102 LEU A C 1
ATOM 762 O O . LEU A 1 102 ? -20.972 -20.935 -1.346 1.00 49.41 102 LEU A O 1
ATOM 766 N N . ILE A 1 103 ? -22.740 -21.069 -2.714 1.00 55.00 103 ILE A N 1
ATOM 767 C CA . ILE A 1 103 ? -23.619 -21.801 -1.788 1.00 55.00 103 ILE A CA 1
ATOM 768 C C . ILE A 1 103 ? -24.324 -22.912 -2.570 1.00 55.00 103 ILE A C 1
ATOM 770 O O . ILE A 1 103 ? -25.500 -22.808 -2.900 1.00 55.00 103 ILE A O 1
ATOM 774 N N . ARG A 1 104 ? -23.581 -23.967 -2.923 1.00 48.69 104 ARG A N 1
ATOM 775 C CA . ARG A 1 104 ? -24.111 -25.313 -3.218 1.00 48.69 104 ARG A CA 1
ATOM 776 C C . ARG A 1 104 ? -22.955 -26.271 -3.491 1.00 48.69 104 ARG A C 1
ATOM 778 O O . ARG A 1 104 ? -22.600 -26.497 -4.641 1.00 48.69 104 ARG A O 1
ATOM 785 N N . ARG A 1 105 ? -22.367 -26.811 -2.421 1.00 43.19 105 ARG A N 1
ATOM 786 C CA . ARG A 1 105 ? -21.800 -28.174 -2.329 1.00 43.19 105 ARG A CA 1
ATOM 787 C C . ARG A 1 105 ? -20.970 -28.280 -1.056 1.00 43.19 105 ARG A C 1
ATOM 789 O O . ARG A 1 105 ? -19.790 -27.959 -1.068 1.00 43.19 105 ARG A O 1
ATOM 796 N N . LEU A 1 106 ? -21.641 -28.676 0.020 1.00 47.19 106 LEU A N 1
ATOM 797 C CA . LEU A 1 106 ? -21.159 -29.576 1.078 1.00 47.19 106 LEU A CA 1
ATOM 798 C C . LEU A 1 106 ? -22.300 -29.740 2.100 1.00 47.19 106 LEU A C 1
ATOM 800 O O . LEU A 1 106 ? -22.200 -29.356 3.260 1.00 47.19 106 LEU A O 1
ATOM 804 N N . LEU A 1 107 ? -23.426 -30.242 1.587 1.00 43.94 107 LEU A N 1
ATOM 805 C CA . LEU A 1 107 ? -24.268 -31.220 2.269 1.00 43.94 107 LEU A CA 1
ATOM 806 C C . LEU A 1 107 ? -24.122 -32.509 1.461 1.00 43.94 107 LEU A C 1
ATOM 808 O O . LEU A 1 107 ? -24.076 -32.375 0.212 1.00 43.94 107 LEU A O 1
#

Solvent-accessible surface area (backbone atoms only — not comparable to full-atom values): 6636 Å² total; per-residue (Å²): 135,84,78,73,72,87,66,55,50,28,36,40,32,33,42,41,88,36,60,70,47,52,56,50,40,54,52,48,52,60,71,63,64,46,93,41,52,43,78,76,51,68,51,91,56,101,64,19,31,41,36,36,38,10,65,36,51,64,35,42,55,52,51,50,50,51,44,43,74,69,33,77,76,47,42,77,77,48,72,51,66,46,90,88,65,73,77,60,76,71,82,89,69,88,80,80,78,76,94,76,85,88,86,84,86,88,126

Sequence (107 aa):
MTSTPPHAPWTSTYRLSSETRQQRILRAIHRLGHPGIKALGTTGDADPTIVIECASAAAEVRSRQVVMAVDALAVRTETTRAAGAPEAVAPSHPQRFRASDLIRRLL